Protein AF-A0A7S1UZV2-F1 (afdb_monomer_lite)

Structure (mmCIF, N/CA/C/O backbone):
data_AF-A0A7S1UZV2-F1
#
_entry.id   AF-A0A7S1UZV2-F1
#
loop_
_atom_site.group_PDB
_atom_site.id
_atom_site.type_symbol
_atom_site.label_atom_id
_atom_site.label_alt_id
_atom_site.label_comp_id
_atom_site.label_asym_id
_atom_site.label_entity_id
_atom_site.label_seq_id
_atom_site.pdbx_PDB_ins_code
_atom_site.Cartn_x
_atom_site.Cartn_y
_atom_site.Cartn_z
_atom_site.occupancy
_atom_site.B_iso_or_equiv
_atom_site.auth_seq_id
_atom_site.auth_comp_id
_atom_site.auth_asym_id
_atom_site.auth_atom_id
_atom_site.pdbx_PDB_model_num
ATOM 1 N N . LEU A 1 1 ? 59.631 -36.732 29.843 1.00 39.84 1 LEU A N 1
ATOM 2 C CA . LEU A 1 1 ? 58.963 -36.982 28.546 1.00 39.84 1 LEU A CA 1
ATOM 3 C C . LEU A 1 1 ? 57.476 -36.866 28.830 1.00 39.84 1 LEU A C 1
ATOM 5 O O . LEU A 1 1 ? 56.967 -37.713 29.535 1.00 39.84 1 LEU A O 1
ATOM 9 N N . GLY A 1 2 ? 56.747 -35.808 28.531 1.00 38.31 2 GLY A N 1
ATOM 10 C CA . GLY A 1 2 ? 56.793 -34.858 27.430 1.00 38.31 2 GLY A CA 1
ATOM 11 C C . GLY A 1 2 ? 55.317 -34.511 27.190 1.00 38.31 2 GLY A C 1
ATOM 12 O O . GLY A 1 2 ? 54.471 -35.393 27.276 1.00 38.31 2 GLY A O 1
ATOM 13 N N . LEU A 1 3 ? 55.032 -33.225 27.029 1.00 35.22 3 LEU A N 1
ATOM 14 C CA . LEU A 1 3 ? 53.719 -32.591 26.936 1.00 35.22 3 LEU A CA 1
ATOM 15 C C . LEU A 1 3 ? 52.670 -33.362 26.116 1.00 35.22 3 LEU A C 1
ATOM 17 O O . LEU A 1 3 ? 52.996 -33.857 25.047 1.00 35.22 3 LEU A O 1
ATOM 21 N N . LEU A 1 4 ? 51.398 -33.279 26.522 1.00 37.38 4 LEU A N 1
ATOM 22 C CA . LEU A 1 4 ? 50.349 -32.708 25.664 1.00 37.38 4 LEU A CA 1
ATOM 23 C C . LEU A 1 4 ? 49.107 -32.371 26.507 1.00 37.38 4 LEU A C 1
ATOM 25 O O . LEU A 1 4 ? 48.354 -33.242 26.935 1.00 37.38 4 LEU A O 1
ATOM 29 N N . GLN A 1 5 ? 48.916 -31.075 26.756 1.00 36.81 5 GLN A N 1
ATOM 30 C CA . GLN A 1 5 ? 47.605 -30.531 27.080 1.00 36.81 5 GLN A CA 1
ATOM 31 C C . GLN A 1 5 ? 46.750 -30.567 25.812 1.00 36.81 5 GLN A C 1
ATOM 33 O O . GLN A 1 5 ? 47.174 -30.048 24.781 1.00 36.81 5 GLN A O 1
ATOM 38 N N . LEU A 1 6 ? 45.532 -31.098 25.902 1.00 37.25 6 LEU A N 1
ATOM 39 C CA . LEU A 1 6 ? 44.456 -30.676 25.016 1.00 37.25 6 LEU A CA 1
ATOM 40 C C . LEU A 1 6 ? 43.207 -30.428 25.857 1.00 37.25 6 LEU A C 1
ATOM 42 O O . LEU A 1 6 ? 42.623 -31.320 26.467 1.00 37.25 6 LEU A O 1
ATOM 46 N N . THR A 1 7 ? 42.881 -29.151 25.940 1.00 39.03 7 THR A N 1
ATOM 47 C CA . THR A 1 7 ? 41.778 -28.539 26.661 1.00 39.03 7 THR A CA 1
ATOM 48 C C . THR A 1 7 ? 40.451 -28.858 25.968 1.00 39.03 7 THR A C 1
ATOM 50 O O . THR A 1 7 ? 40.101 -28.256 24.957 1.00 39.03 7 THR A O 1
ATOM 53 N N . ALA A 1 8 ? 39.664 -29.780 26.526 1.00 37.06 8 ALA A N 1
ATOM 54 C CA . ALA A 1 8 ? 38.260 -29.939 26.148 1.00 37.06 8 ALA A CA 1
ATOM 55 C C . ALA A 1 8 ? 37.391 -28.992 26.996 1.00 37.06 8 ALA A C 1
ATOM 57 O O . ALA A 1 8 ? 37.001 -29.281 28.124 1.00 37.06 8 ALA A O 1
ATOM 58 N N . ARG A 1 9 ? 37.188 -27.809 26.417 1.00 34.47 9 ARG A N 1
ATOM 59 C CA . ARG A 1 9 ? 36.201 -26.756 26.688 1.00 34.47 9 ARG A CA 1
ATOM 60 C C . ARG A 1 9 ? 34.943 -27.218 27.457 1.00 34.47 9 ARG A C 1
ATOM 62 O O . ARG A 1 9 ? 34.122 -27.956 26.923 1.00 34.47 9 ARG A O 1
ATOM 69 N N . GLN A 1 10 ? 34.770 -26.705 28.678 1.00 36.59 10 GLN A N 1
ATOM 70 C CA . GLN A 1 10 ? 33.443 -26.490 29.272 1.00 36.59 10 GLN A CA 1
ATOM 71 C C . GLN A 1 10 ? 32.822 -25.201 28.706 1.00 36.59 10 GLN A C 1
ATOM 73 O O . GLN A 1 10 ? 33.542 -24.344 28.187 1.00 36.59 10 GLN A O 1
ATOM 78 N N . SER A 1 11 ? 31.506 -25.074 28.907 1.00 34.53 11 SER A N 1
ATOM 79 C CA . SER A 1 11 ? 30.653 -23.900 28.645 1.00 34.53 11 SER A CA 1
ATOM 80 C C . SER A 1 11 ? 30.162 -23.823 27.186 1.00 34.53 11 SER A C 1
ATOM 82 O O . SER A 1 11 ? 30.955 -23.850 26.253 1.00 34.53 11 SER A O 1
ATOM 84 N N . SER A 1 12 ? 28.868 -23.755 26.877 1.00 33.22 12 SER A N 1
ATOM 85 C CA . SER A 1 12 ? 27.755 -23.219 27.655 1.00 33.22 12 SER A CA 1
ATOM 86 C C . SER A 1 12 ? 26.432 -23.840 27.219 1.00 33.22 12 SER A C 1
ATOM 88 O O . SER A 1 12 ? 26.198 -24.090 26.040 1.00 33.22 12 SER A O 1
ATOM 90 N N . SER A 1 13 ? 25.549 -23.998 28.201 1.00 43.06 13 SER A N 1
ATOM 91 C CA . SER A 1 13 ? 24.110 -23.884 28.003 1.00 43.06 13 SER A CA 1
ATOM 92 C C . SER A 1 13 ? 23.797 -22.601 27.228 1.00 43.06 13 SER A C 1
ATOM 94 O O . SER A 1 13 ? 24.120 -21.511 27.695 1.00 43.06 13 SER A O 1
ATOM 96 N N . THR A 1 14 ? 23.151 -22.742 26.078 1.00 31.89 14 THR A N 1
ATOM 97 C CA . THR A 1 14 ? 22.233 -21.739 25.537 1.00 31.89 14 THR A CA 1
ATOM 98 C C . THR A 1 14 ? 21.107 -22.496 24.865 1.00 31.89 14 THR A C 1
ATOM 100 O O . THR A 1 14 ? 21.174 -22.863 23.695 1.00 31.89 14 THR A O 1
ATOM 103 N N . ALA A 1 15 ? 20.063 -22.743 25.649 1.00 45.22 15 ALA A N 1
ATOM 104 C CA . ALA A 1 15 ? 18.726 -22.745 25.101 1.00 45.22 15 ALA A CA 1
ATOM 105 C C . ALA A 1 15 ? 18.509 -21.389 24.413 1.00 45.22 15 ALA A C 1
ATOM 107 O O . ALA A 1 15 ? 18.585 -20.350 25.063 1.00 45.22 15 ALA A O 1
ATOM 108 N N . THR A 1 16 ? 18.235 -21.398 23.116 1.00 36.56 16 THR A N 1
ATOM 109 C CA . THR A 1 16 ? 17.535 -20.297 22.452 1.00 36.56 16 THR A CA 1
ATOM 110 C C . THR A 1 16 ? 16.196 -20.837 21.982 1.00 36.56 16 THR A C 1
ATOM 112 O O . THR A 1 16 ? 15.972 -21.098 20.806 1.00 36.56 16 THR A O 1
ATOM 115 N N . ALA A 1 17 ? 15.314 -21.060 22.953 1.00 45.62 17 ALA A N 1
ATOM 116 C CA . ALA A 1 17 ? 13.905 -20.783 22.744 1.00 45.62 17 ALA A CA 1
ATOM 117 C C . ALA A 1 17 ? 13.719 -19.271 22.925 1.00 45.62 17 ALA A C 1
ATOM 119 O O . ALA A 1 17 ? 14.294 -18.721 23.864 1.00 45.62 17 ALA A O 1
ATOM 120 N N . THR A 1 18 ? 12.958 -18.648 22.020 1.00 34.22 18 THR A N 1
ATOM 121 C CA . THR A 1 18 ? 12.130 -17.418 22.124 1.00 34.22 18 THR A CA 1
ATOM 122 C C . THR A 1 18 ? 12.086 -16.831 20.703 1.00 34.22 18 THR A C 1
ATOM 124 O O . THR A 1 18 ? 13.046 -16.208 20.278 1.00 34.22 18 THR A O 1
ATOM 127 N N . SER A 1 19 ? 11.150 -17.207 19.822 1.00 47.44 19 SER A N 1
ATOM 128 C CA . SER A 1 19 ? 9.729 -16.819 19.828 1.00 47.44 19 SER A CA 1
ATOM 129 C C . SER A 1 19 ? 9.533 -15.316 20.023 1.00 47.44 19 SER A C 1
ATOM 131 O O . SER A 1 19 ? 9.162 -14.872 21.106 1.00 47.44 19 SER A O 1
ATOM 133 N N . SER A 1 20 ? 9.677 -14.556 18.948 1.00 38.16 20 SER A N 1
ATOM 134 C CA . SER A 1 20 ? 8.815 -13.403 18.712 1.00 38.16 20 SER A CA 1
ATOM 135 C C . SER A 1 20 ? 7.858 -13.799 17.596 1.00 38.16 20 SER A C 1
ATOM 137 O O . SER A 1 20 ? 8.124 -13.568 16.422 1.00 38.16 20 SER A O 1
ATOM 139 N N . SER A 1 21 ? 6.748 -14.447 17.959 1.00 47.81 21 SER A N 1
ATOM 140 C CA . SER A 1 21 ? 5.538 -14.379 17.141 1.00 47.81 21 SER A CA 1
ATOM 141 C C . SER A 1 21 ? 5.092 -12.918 17.166 1.00 47.81 21 SER A C 1
ATOM 143 O O . SER A 1 21 ? 4.243 -12.536 17.968 1.00 47.81 21 SER A O 1
ATOM 145 N N . GLU A 1 22 ? 5.760 -12.067 16.390 1.00 58.38 22 GLU A N 1
ATOM 146 C CA . GLU A 1 22 ? 5.264 -10.732 16.103 1.00 58.38 22 GLU A CA 1
ATOM 147 C C . GLU A 1 22 ? 3.908 -10.932 15.440 1.00 58.38 22 GLU A C 1
ATOM 149 O O . GLU A 1 22 ? 3.793 -11.564 14.390 1.00 58.38 22 GLU A O 1
ATOM 154 N N . THR A 1 23 ? 2.853 -10.499 16.123 1.00 78.00 23 THR A N 1
ATOM 155 C CA . THR A 1 23 ? 1.503 -10.559 15.578 1.00 78.00 23 THR A CA 1
ATOM 156 C C . THR A 1 23 ? 1.468 -9.644 14.360 1.00 78.00 23 THR A C 1
ATOM 158 O O . THR A 1 23 ? 1.370 -8.426 14.504 1.00 78.00 23 THR A O 1
ATOM 161 N N . ILE A 1 24 ? 1.581 -10.227 13.166 1.00 86.81 24 ILE A N 1
ATOM 162 C CA . ILE A 1 24 ? 1.459 -9.502 11.902 1.00 86.81 24 ILE A CA 1
ATOM 163 C C . ILE A 1 24 ? 0.068 -8.863 11.875 1.00 86.81 24 ILE A C 1
ATOM 165 O O . ILE A 1 24 ? -0.950 -9.544 12.032 1.00 86.81 24 ILE A O 1
ATOM 169 N N . ILE A 1 25 ? 0.020 -7.539 11.722 1.00 93.12 25 ILE A N 1
ATOM 170 C CA . ILE A 1 25 ? -1.240 -6.798 11.654 1.00 93.12 25 ILE A CA 1
ATOM 171 C C . ILE A 1 25 ? -1.910 -7.117 10.323 1.00 93.12 25 ILE A C 1
ATOM 173 O O . ILE A 1 25 ? -1.370 -6.823 9.263 1.00 93.12 25 ILE A O 1
ATOM 177 N N . ASP A 1 26 ? -3.119 -7.667 10.357 1.00 96.00 26 ASP A N 1
ATOM 178 C CA . ASP A 1 26 ? -3.869 -7.930 9.135 1.00 96.00 26 ASP A CA 1
ATOM 179 C C . ASP A 1 26 ? -4.483 -6.639 8.562 1.00 96.00 26 ASP A C 1
ATOM 181 O O . ASP A 1 26 ? -5.554 -6.177 8.972 1.00 96.00 26 ASP A O 1
ATOM 185 N N . HIS A 1 27 ? -3.795 -6.051 7.583 1.00 96.94 27 HIS A N 1
ATOM 186 C CA . HIS A 1 27 ? -4.263 -4.875 6.854 1.00 96.94 27 HIS A CA 1
ATOM 187 C C . HIS A 1 27 ? -5.560 -5.104 6.063 1.00 96.94 27 HIS A C 1
ATOM 189 O O . HIS A 1 27 ? -6.357 -4.170 5.957 1.00 96.94 27 HIS A O 1
ATOM 195 N N . PHE A 1 28 ? -5.829 -6.325 5.583 1.00 96.44 28 PHE A N 1
ATOM 196 C CA . PHE A 1 28 ? -7.092 -6.650 4.912 1.00 96.44 28 PHE A CA 1
ATOM 197 C C . PHE A 1 28 ? -8.253 -6.572 5.905 1.00 96.44 28 PHE A C 1
ATOM 199 O O . PHE A 1 28 ? -9.225 -5.851 5.674 1.00 96.44 28 PHE A O 1
ATOM 206 N N . ALA A 1 29 ? -8.102 -7.193 7.079 1.00 95.75 29 ALA A N 1
ATOM 207 C CA . ALA A 1 29 ? -9.091 -7.100 8.154 1.00 95.75 29 ALA A CA 1
ATOM 208 C C . ALA A 1 29 ? -9.252 -5.670 8.698 1.00 95.75 29 ALA A C 1
ATOM 210 O O . ALA A 1 29 ? -10.363 -5.264 9.034 1.00 95.75 29 ALA A O 1
ATOM 211 N N . THR A 1 30 ? -8.167 -4.887 8.747 1.00 95.19 30 THR A N 1
ATOM 212 C CA . THR A 1 30 ? -8.200 -3.481 9.194 1.00 95.19 30 THR A CA 1
ATOM 213 C C . THR A 1 30 ? -9.123 -2.628 8.318 1.00 95.19 30 THR A C 1
ATOM 215 O O . THR A 1 30 ? -9.859 -1.781 8.827 1.00 95.19 30 THR A O 1
ATOM 218 N N . LEU A 1 31 ? -9.108 -2.855 7.001 1.00 94.81 31 LEU A N 1
ATOM 219 C CA . LEU A 1 31 ? -9.972 -2.151 6.051 1.00 94.81 31 LEU A CA 1
ATOM 220 C C . LEU A 1 31 ? -11.315 -2.852 5.812 1.00 94.81 31 LEU A C 1
ATOM 222 O O . LEU A 1 31 ? -12.257 -2.195 5.379 1.00 94.81 31 LEU A O 1
ATOM 226 N N . GLY A 1 32 ? -11.436 -4.129 6.179 1.00 93.31 32 GLY A N 1
ATOM 227 C CA . GLY A 1 32 ? -12.640 -4.933 5.974 1.00 93.31 32 GLY A CA 1
ATOM 228 C C . GLY A 1 32 ? -12.779 -5.460 4.547 1.00 93.31 32 GLY A C 1
ATOM 229 O O . GLY A 1 32 ? -13.900 -5.594 4.074 1.00 93.31 32 GLY A O 1
ATOM 230 N N . VAL A 1 33 ? -11.656 -5.725 3.877 1.00 94.50 33 VAL A N 1
ATOM 231 C CA . VAL A 1 33 ? -11.594 -6.278 2.516 1.00 94.50 33 VAL A CA 1
ATOM 232 C C . VAL A 1 33 ? -11.101 -7.727 2.543 1.00 94.50 33 VAL A C 1
ATOM 234 O O . VAL A 1 33 ? -10.443 -8.148 3.498 1.00 94.50 33 VAL A O 1
ATOM 237 N N . ASP A 1 34 ? -11.404 -8.492 1.496 1.00 94.00 34 ASP A N 1
ATOM 238 C CA . ASP A 1 34 ? -10.980 -9.889 1.384 1.00 94.00 34 ASP A CA 1
ATOM 239 C C . ASP A 1 34 ? -9.462 -10.023 1.198 1.00 94.00 34 ASP A C 1
ATOM 241 O O . ASP A 1 34 ? -8.814 -9.201 0.551 1.00 94.00 34 ASP A O 1
ATOM 245 N N . ARG A 1 35 ? -8.886 -11.108 1.734 1.00 94.44 35 ARG A N 1
ATOM 246 C CA . ARG A 1 35 ? -7.453 -11.441 1.615 1.00 94.44 35 ARG A CA 1
ATOM 247 C C . ARG A 1 35 ? -7.116 -12.003 0.233 1.00 94.44 35 ARG A C 1
ATOM 249 O O . ARG A 1 35 ? -6.783 -13.179 0.090 1.00 94.44 35 ARG A O 1
ATOM 256 N N . VAL A 1 36 ? -7.222 -11.164 -0.786 1.00 93.31 36 VAL A N 1
ATOM 257 C CA . VAL A 1 36 ? -6.926 -11.505 -2.180 1.00 93.31 36 VAL A CA 1
ATOM 258 C C . VAL A 1 36 ? -5.838 -10.592 -2.737 1.00 93.31 36 VAL A C 1
ATOM 260 O O . VAL A 1 36 ? -5.698 -9.442 -2.327 1.00 93.31 36 VAL A O 1
ATOM 263 N N . PHE A 1 37 ? -5.037 -11.106 -3.672 1.00 91.50 37 PHE A N 1
ATOM 264 C CA . PHE A 1 37 ? -4.066 -10.282 -4.393 1.00 91.50 37 PHE A CA 1
ATOM 265 C C . PHE A 1 37 ? -4.725 -9.287 -5.368 1.00 91.50 37 PHE A C 1
ATOM 267 O O . PHE A 1 37 ? -4.342 -8.114 -5.327 1.00 91.50 37 PHE A O 1
ATOM 274 N N . PRO A 1 38 ? -5.700 -9.684 -6.216 1.00 91.31 38 PRO A N 1
ATOM 275 C CA . PRO A 1 38 ? -6.449 -8.729 -7.027 1.00 91.31 38 PRO A CA 1
ATOM 276 C C . PRO A 1 38 ? -7.441 -7.976 -6.137 1.00 91.31 38 PRO A C 1
ATOM 278 O O . PRO A 1 38 ? -8.504 -8.488 -5.797 1.00 91.31 38 PRO A O 1
ATOM 281 N N . VAL A 1 39 ? -7.067 -6.764 -5.731 1.00 90.25 39 VAL A N 1
ATOM 282 C CA . VAL A 1 39 ? -7.920 -5.863 -4.948 1.00 90.25 39 VAL A CA 1
ATOM 283 C C . VAL A 1 39 ? -8.479 -4.791 -5.870 1.00 90.25 39 VAL A C 1
ATOM 285 O O . VAL A 1 39 ? -7.714 -4.119 -6.565 1.00 90.25 39 VAL A O 1
ATOM 288 N N . ASP A 1 40 ? -9.795 -4.598 -5.832 1.00 92.75 40 ASP A N 1
ATOM 289 C CA . ASP A 1 40 ? -10.447 -3.459 -6.472 1.00 92.75 40 ASP A CA 1
ATOM 290 C C . ASP A 1 40 ? -10.033 -2.166 -5.745 1.00 92.75 40 ASP A C 1
ATOM 292 O O . ASP A 1 40 ? -10.326 -1.958 -4.564 1.00 92.75 40 ASP A O 1
ATOM 296 N N . LEU A 1 41 ? -9.303 -1.295 -6.447 1.00 93.44 41 LEU A N 1
ATOM 297 C CA . LEU A 1 41 ? -8.796 -0.047 -5.879 1.00 93.44 41 LEU A CA 1
ATOM 298 C C . LEU A 1 41 ? -9.915 0.958 -5.567 1.00 93.44 41 LEU A C 1
ATOM 300 O O . LEU A 1 41 ? -9.747 1.767 -4.648 1.00 93.44 41 LEU A O 1
ATOM 304 N N . ASP A 1 42 ? -11.042 0.902 -6.277 1.00 95.19 42 ASP A N 1
ATOM 305 C CA . ASP A 1 42 ? -12.195 1.768 -6.030 1.00 95.19 42 ASP A CA 1
ATOM 306 C C . ASP A 1 42 ? -12.948 1.315 -4.774 1.00 95.19 42 ASP A C 1
ATOM 308 O O . ASP A 1 42 ? -13.320 2.144 -3.929 1.00 95.19 42 ASP A O 1
ATOM 312 N N . GLU A 1 43 ? -13.104 0.001 -4.589 1.00 94.31 43 GLU A N 1
ATOM 313 C CA . GLU A 1 43 ? -13.631 -0.577 -3.349 1.00 94.31 43 GLU A CA 1
ATOM 314 C C . GLU A 1 43 ? -12.711 -0.253 -2.165 1.00 94.31 43 GLU A C 1
ATOM 316 O O . GLU A 1 43 ? -13.164 0.277 -1.145 1.00 94.31 43 GLU A O 1
ATOM 321 N N . LEU A 1 44 ? -11.403 -0.476 -2.323 1.00 95.94 44 LEU A N 1
ATOM 322 C CA . LEU A 1 44 ? -10.396 -0.191 -1.302 1.00 95.94 44 LEU A CA 1
ATOM 323 C C . LEU A 1 44 ? -10.427 1.284 -0.877 1.00 95.94 44 LEU A C 1
ATOM 325 O O . LEU A 1 44 ? -10.407 1.602 0.317 1.00 95.94 44 LEU A O 1
ATOM 329 N N . GLN A 1 45 ? -10.507 2.202 -1.844 1.00 96.88 45 GLN A N 1
ATOM 330 C CA . GLN A 1 45 ? -10.605 3.632 -1.569 1.00 96.88 45 GLN A CA 1
ATOM 331 C C . GLN A 1 45 ? -11.921 3.984 -0.860 1.00 96.88 45 GLN A C 1
ATOM 333 O O . GLN A 1 45 ? -11.933 4.837 0.036 1.00 96.88 45 GLN A O 1
ATOM 338 N N . SER A 1 46 ? -13.026 3.347 -1.246 1.00 96.56 46 SER A N 1
ATOM 339 C CA . SER A 1 46 ? -14.337 3.549 -0.624 1.00 96.56 46 SER A CA 1
ATOM 340 C C . SER A 1 46 ? -14.339 3.088 0.836 1.00 96.56 46 SER A C 1
ATOM 342 O O . SER A 1 46 ? -14.780 3.835 1.715 1.00 96.56 46 SER A O 1
ATOM 344 N N . MET A 1 47 ? -13.754 1.922 1.120 1.00 95.94 47 MET A N 1
ATOM 345 C CA . MET A 1 47 ? -13.573 1.401 2.478 1.00 95.94 47 MET A CA 1
ATOM 346 C C . MET A 1 47 ? -12.694 2.310 3.332 1.00 95.94 47 MET A C 1
ATOM 348 O O . MET A 1 47 ? -13.089 2.688 4.438 1.00 95.94 47 MET A O 1
ATOM 352 N N . TYR A 1 48 ? -11.560 2.763 2.795 1.00 97.31 48 TYR A N 1
ATOM 353 C CA . TYR A 1 48 ? -10.694 3.727 3.472 1.00 97.31 48 TYR A CA 1
ATOM 354 C C . TYR A 1 48 ? -11.447 5.012 3.862 1.00 97.31 48 TYR A C 1
ATOM 356 O O . TYR A 1 48 ? -11.395 5.442 5.018 1.00 97.31 48 TYR A O 1
ATOM 364 N N . LYS A 1 49 ? -12.202 5.608 2.928 1.00 96.38 49 LYS A N 1
ATOM 365 C CA . LYS A 1 49 ? -12.995 6.823 3.188 1.00 96.38 49 LYS A CA 1
ATOM 366 C C . LYS A 1 49 ? -14.068 6.593 4.253 1.00 96.38 49 LYS A C 1
ATOM 368 O O . LYS A 1 49 ? -14.238 7.449 5.124 1.00 96.38 49 LYS A O 1
ATOM 373 N N . SER A 1 50 ? -14.766 5.456 4.210 1.00 95.75 50 SER A N 1
ATOM 374 C CA . SER A 1 50 ? -15.774 5.100 5.217 1.00 95.75 50 SER A CA 1
ATOM 375 C C . SER A 1 50 ? -15.153 5.026 6.612 1.00 95.75 50 SER A C 1
ATOM 377 O O . SER A 1 50 ? -15.609 5.704 7.533 1.00 95.75 50 SER A O 1
ATOM 379 N N . ARG A 1 51 ? -14.036 4.300 6.751 1.00 94.69 51 ARG A N 1
ATOM 380 C CA . ARG A 1 51 ? -13.314 4.155 8.022 1.00 94.69 51 ARG A CA 1
ATOM 381 C C . ARG A 1 51 ? -12.793 5.485 8.556 1.00 94.69 51 ARG A C 1
ATOM 383 O O . ARG A 1 51 ? -13.043 5.821 9.709 1.00 94.69 51 ARG A O 1
ATOM 390 N N . MET A 1 52 ? -12.139 6.293 7.725 1.00 94.88 52 MET A N 1
ATOM 391 C CA . MET A 1 52 ? -11.651 7.610 8.155 1.00 94.88 52 MET A CA 1
ATOM 392 C C . MET A 1 52 ? -12.792 8.556 8.553 1.00 94.88 52 MET A C 1
ATOM 394 O O . MET A 1 52 ? -12.632 9.376 9.454 1.00 94.88 52 MET A O 1
ATOM 398 N N . THR A 1 53 ? -13.971 8.409 7.945 1.00 94.25 53 THR A N 1
ATOM 399 C CA . THR A 1 53 ? -15.171 9.165 8.328 1.00 94.25 53 THR A CA 1
ATOM 400 C C . THR A 1 53 ? -15.714 8.735 9.695 1.00 94.25 53 THR A C 1
ATOM 402 O O . THR A 1 53 ? -16.253 9.569 10.425 1.00 94.25 53 THR A O 1
ATOM 405 N N . GLU A 1 54 ? -15.603 7.458 10.067 1.00 91.44 54 GLU A N 1
ATOM 406 C CA . GLU A 1 54 ? -15.964 6.942 11.399 1.00 91.44 54 GLU A CA 1
ATOM 407 C C . GLU A 1 54 ? -14.983 7.414 12.482 1.00 91.44 54 GLU A C 1
ATOM 409 O O . GLU A 1 54 ? -15.394 7.726 13.603 1.00 91.44 54 GLU A O 1
ATOM 414 N N . LEU A 1 55 ? -13.699 7.503 12.129 1.00 92.25 55 LEU A N 1
ATOM 415 C CA . LEU A 1 55 ? -12.590 7.799 13.042 1.00 92.25 55 LEU A CA 1
ATOM 416 C C . LEU A 1 55 ? -12.228 9.287 13.128 1.00 92.25 55 LEU A C 1
ATOM 418 O O . LEU A 1 55 ? -11.322 9.650 13.873 1.00 92.25 55 LEU A O 1
ATOM 422 N N . HIS A 1 56 ? -12.919 10.154 12.384 1.00 87.19 56 HIS A N 1
ATOM 423 C CA . HIS A 1 56 ? -12.586 11.575 12.311 1.00 87.19 56 HIS A CA 1
ATOM 424 C C . HIS A 1 56 ? -12.596 12.241 13.702 1.00 87.19 56 HIS A C 1
ATOM 426 O O . HIS A 1 56 ? -13.599 12.115 14.417 1.00 87.19 56 HIS A O 1
ATOM 432 N N . PRO A 1 57 ? -11.546 13.001 14.078 1.00 82.44 57 PRO A N 1
ATOM 433 C CA . PRO A 1 57 ? -11.407 13.573 15.419 1.00 82.44 57 PRO A CA 1
ATOM 434 C C . PRO A 1 57 ? -12.589 14.467 15.806 1.00 82.44 57 PRO A C 1
ATOM 436 O O . PRO A 1 57 ? -13.071 14.380 16.933 1.00 82.44 57 PRO A O 1
ATOM 439 N N . ASP A 1 58 ? -13.142 15.237 14.861 1.00 88.19 58 ASP A N 1
ATOM 440 C CA . ASP A 1 58 ? -14.297 16.117 15.108 1.00 88.19 58 ASP A CA 1
ATOM 441 C C . ASP A 1 58 ? -15.518 15.386 15.687 1.00 88.19 58 ASP A C 1
ATOM 443 O O . ASP A 1 58 ? -16.246 15.957 16.499 1.00 88.19 58 ASP A O 1
ATOM 447 N N . LYS A 1 59 ? -15.730 14.112 15.327 1.00 87.88 59 LYS A N 1
ATOM 448 C CA . LYS A 1 59 ? -16.852 13.306 15.842 1.00 87.88 59 LYS A CA 1
ATOM 449 C C . LYS A 1 59 ? -16.649 12.836 17.282 1.00 87.88 59 LYS A C 1
ATOM 451 O O . LYS A 1 59 ? -17.603 12.394 17.918 1.00 87.88 59 LYS A O 1
ATOM 456 N N . HIS A 1 60 ? -15.423 12.927 17.788 1.00 87.44 60 HIS A N 1
ATOM 457 C CA . HIS A 1 60 ? -14.991 12.332 19.051 1.00 87.44 60 HIS A CA 1
ATOM 458 C C . HIS A 1 60 ? -14.353 13.352 20.004 1.00 87.44 60 HIS A C 1
ATOM 460 O O . HIS A 1 60 ? -13.824 12.973 21.042 1.00 87.44 60 HIS A O 1
ATOM 4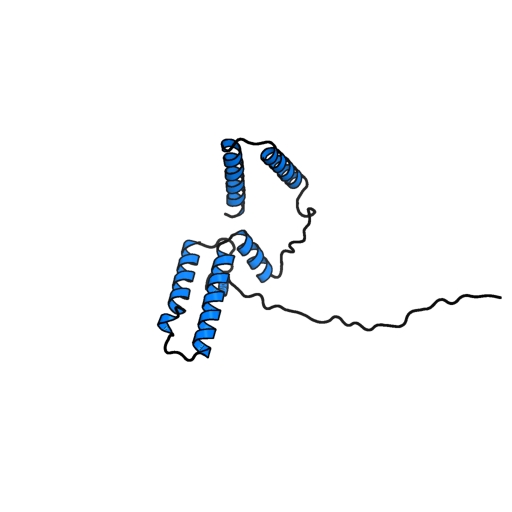66 N N . THR A 1 61 ? -14.468 14.649 19.709 1.00 86.38 61 THR A N 1
ATOM 467 C CA . THR A 1 61 ? -13.940 15.758 20.533 1.00 86.38 61 THR A CA 1
ATOM 468 C C . THR A 1 61 ? -14.453 15.769 21.975 1.00 86.38 61 THR A C 1
ATOM 470 O O . THR A 1 61 ? -13.758 16.234 22.874 1.00 86.38 61 THR A O 1
ATOM 473 N N . LEU A 1 62 ? -15.661 15.247 22.209 1.00 89.75 62 LEU A N 1
ATOM 474 C CA . LEU A 1 62 ? -16.290 15.165 23.533 1.00 89.75 62 LEU A CA 1
ATOM 475 C C . LEU A 1 62 ? -15.907 13.900 24.319 1.00 89.75 62 LEU A C 1
ATOM 477 O O . LEU A 1 62 ? -16.362 13.725 25.450 1.00 89.75 62 LEU A O 1
ATOM 481 N N . LYS A 1 63 ? -15.117 12.995 23.731 1.00 89.38 63 LYS A N 1
ATOM 482 C CA . LYS A 1 63 ? -14.704 11.751 24.386 1.00 89.38 63 LYS A CA 1
ATOM 483 C C . LYS A 1 63 ? -13.542 11.969 25.357 1.00 89.38 63 LYS A C 1
ATOM 485 O O . LYS A 1 63 ? -12.811 12.950 25.213 1.00 89.38 63 LYS A O 1
ATOM 490 N N . PRO A 1 64 ? -13.327 11.057 26.323 1.00 93.56 64 PRO A N 1
ATOM 491 C CA . PRO A 1 64 ? -12.149 11.091 27.184 1.00 93.56 64 PRO A CA 1
ATOM 492 C C . PRO A 1 64 ? -10.842 11.089 26.370 1.00 93.56 64 PRO A C 1
ATOM 494 O O . PRO A 1 64 ? -10.805 10.447 25.318 1.00 93.56 64 PRO A O 1
ATOM 497 N N . PRO A 1 65 ? -9.758 11.723 26.860 1.00 90.81 65 PRO A N 1
ATOM 498 C CA . PRO A 1 65 ? -8.471 11.763 26.159 1.00 90.81 65 PRO A CA 1
ATOM 499 C C . PRO A 1 65 ? -7.961 10.379 25.736 1.00 90.81 65 PRO A C 1
ATOM 501 O O . PRO A 1 65 ? -7.596 10.189 24.583 1.00 90.81 65 PRO A O 1
ATOM 504 N N . GLU A 1 66 ? -8.067 9.378 26.617 1.00 92.56 66 GLU A N 1
ATOM 505 C CA . GLU A 1 66 ? -7.664 7.999 26.304 1.00 92.56 66 GLU A CA 1
ATOM 506 C C . GLU A 1 66 ? -8.426 7.396 25.113 1.00 92.56 66 GLU A C 1
ATOM 508 O O . GLU A 1 66 ? -7.883 6.587 24.364 1.00 92.56 66 GLU A O 1
ATOM 513 N N . GLU A 1 67 ? -9.701 7.753 24.930 1.00 90.25 67 GLU A N 1
ATOM 514 C CA . GLU A 1 67 ? -10.473 7.290 23.776 1.00 90.25 67 GLU A CA 1
ATOM 515 C C . GLU A 1 67 ? -10.090 8.037 22.498 1.00 90.25 67 GLU A C 1
ATOM 517 O O . GLU A 1 67 ? -10.077 7.429 21.430 1.00 90.25 67 GLU A O 1
ATOM 522 N N . GLN A 1 68 ? -9.764 9.328 22.594 1.00 91.06 68 GLN A N 1
ATOM 523 C CA . GLN A 1 68 ? -9.286 10.110 21.452 1.00 91.06 68 GLN A CA 1
ATOM 524 C C . GLN A 1 68 ? -7.945 9.569 20.939 1.00 91.06 68 GLN A C 1
ATOM 526 O O . GLN A 1 68 ? -7.791 9.374 19.733 1.00 91.06 68 GLN A O 1
ATOM 531 N N . ASP A 1 69 ? -7.028 9.233 21.849 1.00 92.62 69 ASP A N 1
ATOM 532 C CA . ASP A 1 69 ? -5.736 8.630 21.512 1.00 92.62 69 ASP A CA 1
ATOM 533 C C . ASP A 1 69 ? -5.923 7.279 20.804 1.00 92.62 69 ASP A C 1
ATOM 535 O O . ASP A 1 69 ? -5.394 7.065 19.713 1.00 92.62 69 ASP A O 1
ATOM 539 N N . ARG A 1 70 ? -6.782 6.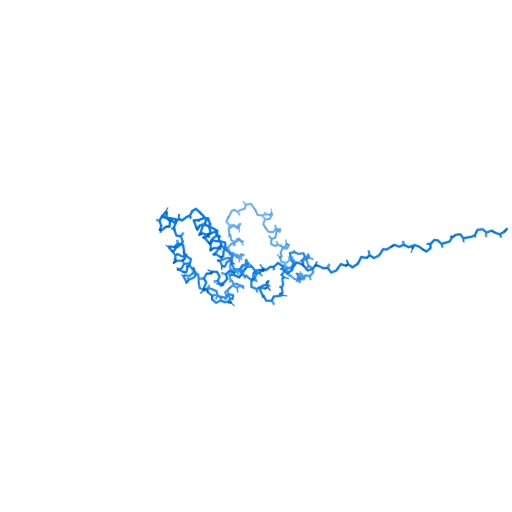400 21.343 1.00 92.75 70 ARG A N 1
ATOM 540 C CA . ARG A 1 70 ? -7.099 5.104 20.708 1.00 92.75 70 ARG A CA 1
ATOM 541 C C . ARG A 1 70 ? -7.687 5.255 19.303 1.00 92.75 70 ARG A C 1
ATOM 543 O O . ARG A 1 70 ? -7.395 4.449 18.421 1.00 92.75 70 ARG A O 1
ATOM 550 N N . LEU A 1 71 ? -8.538 6.258 19.083 1.00 92.69 71 LEU A N 1
ATOM 551 C CA . LEU A 1 71 ? -9.119 6.533 17.766 1.00 92.69 71 LEU A CA 1
ATOM 552 C C . LEU A 1 71 ? -8.071 7.056 16.779 1.00 92.69 71 LEU A C 1
ATOM 554 O O . LEU A 1 71 ? -8.090 6.666 15.611 1.00 92.69 71 LEU A O 1
ATOM 558 N N . SER A 1 72 ? -7.139 7.885 17.252 1.00 92.06 72 SER A N 1
ATOM 559 C CA . SER A 1 72 ? -5.996 8.362 16.469 1.00 92.06 72 SER A CA 1
ATOM 560 C C . SER A 1 72 ? -5.077 7.209 16.042 1.00 92.06 72 SER A C 1
ATOM 562 O O . SER A 1 72 ? -4.693 7.105 14.870 1.00 92.06 72 SER A O 1
ATOM 564 N N . ASP A 1 73 ? -4.796 6.277 16.956 1.00 93.50 73 ASP A N 1
ATOM 565 C CA . ASP A 1 73 ? -4.016 5.073 16.661 1.00 93.50 73 ASP A CA 1
ATOM 566 C C . ASP A 1 73 ? -4.702 4.202 15.604 1.00 93.50 73 ASP A C 1
ATOM 568 O O . ASP A 1 73 ? -4.051 3.704 14.679 1.00 93.50 73 ASP A O 1
ATOM 572 N N . LEU A 1 74 ? -6.024 4.045 15.702 1.00 93.94 74 LEU A N 1
ATOM 573 C CA . LEU A 1 74 ? -6.809 3.282 14.736 1.00 93.94 74 LEU A CA 1
ATOM 574 C C . LEU A 1 74 ? -6.839 3.964 13.359 1.00 93.94 74 LEU A C 1
ATOM 576 O O . LEU A 1 74 ? -6.647 3.296 12.345 1.00 93.94 74 LEU A O 1
ATOM 580 N N . ALA A 1 75 ? -6.990 5.289 13.300 1.00 94.75 75 ALA A N 1
ATOM 581 C CA . ALA A 1 75 ? -6.911 6.045 12.046 1.00 94.75 75 ALA A CA 1
ATOM 582 C C . ALA A 1 75 ? -5.530 5.895 11.382 1.00 94.75 75 ALA A C 1
ATOM 584 O O . ALA A 1 75 ? -5.413 5.715 10.164 1.00 94.75 75 ALA A O 1
ATOM 585 N N . SER A 1 76 ? -4.474 5.880 12.196 1.00 95.19 76 SER A N 1
ATOM 586 C CA . SER A 1 76 ? -3.104 5.639 11.740 1.00 95.19 76 SER A CA 1
ATOM 587 C C . SER A 1 76 ? -2.907 4.210 11.219 1.00 95.19 76 SER A C 1
ATOM 589 O O . SER A 1 76 ? -2.155 3.995 10.268 1.00 95.19 76 SER A O 1
ATOM 591 N N . GLN A 1 77 ? -3.572 3.212 11.810 1.00 95.75 77 GLN A N 1
ATOM 592 C CA . GLN A 1 77 ? -3.570 1.831 11.307 1.00 95.75 77 GLN A CA 1
ATOM 593 C C . GLN A 1 77 ? -4.323 1.706 9.978 1.00 95.75 77 GLN A C 1
ATOM 595 O O . GLN A 1 77 ? -3.805 1.088 9.053 1.00 95.75 77 GLN A O 1
ATOM 600 N N . VAL A 1 78 ? -5.486 2.349 9.845 1.00 97.06 78 VAL A N 1
ATOM 601 C CA . VAL A 1 78 ? -6.267 2.392 8.595 1.00 97.06 78 VAL A CA 1
ATOM 602 C C . VAL A 1 78 ? -5.467 3.040 7.464 1.00 97.06 78 VAL A C 1
ATOM 604 O O . VAL A 1 78 ? -5.442 2.525 6.348 1.00 97.06 78 VAL A O 1
ATOM 607 N N . THR A 1 79 ? -4.762 4.135 7.752 1.00 96.69 79 THR A N 1
ATOM 608 C CA . THR A 1 79 ? -3.910 4.818 6.766 1.00 96.69 79 THR A CA 1
ATOM 609 C C . THR A 1 79 ? -2.758 3.926 6.305 1.00 96.69 79 THR A C 1
ATOM 611 O O . THR A 1 79 ? -2.502 3.824 5.106 1.00 96.69 79 THR A O 1
ATOM 614 N N . ARG A 1 80 ? -2.092 3.237 7.243 1.00 97.00 80 ARG A N 1
ATOM 615 C CA . ARG A 1 80 ? -1.030 2.271 6.923 1.00 97.00 80 ARG A CA 1
ATOM 616 C C . ARG A 1 80 ? -1.555 1.106 6.089 1.00 97.00 80 ARG A C 1
ATOM 618 O O . ARG A 1 80 ? -0.979 0.815 5.047 1.00 97.00 80 ARG A O 1
ATOM 625 N N . ALA A 1 81 ? -2.678 0.514 6.494 1.00 96.94 81 ALA A N 1
ATOM 626 C CA . ALA A 1 81 ? -3.322 -0.567 5.756 1.00 96.94 81 ALA A CA 1
ATOM 627 C C . ALA A 1 81 ? -3.650 -0.154 4.315 1.00 96.94 81 ALA A C 1
ATOM 629 O O . ALA A 1 81 ? -3.371 -0.897 3.381 1.00 96.94 81 ALA A O 1
ATOM 630 N N . TYR A 1 82 ? -4.175 1.058 4.119 1.00 97.81 82 TYR A N 1
ATOM 631 C CA . TYR A 1 82 ? -4.477 1.567 2.783 1.00 97.81 82 TYR A CA 1
ATOM 632 C C . TYR A 1 82 ? -3.215 1.759 1.936 1.00 97.81 82 TYR A C 1
ATOM 634 O O . TYR A 1 82 ? -3.226 1.417 0.758 1.00 97.81 82 TYR A O 1
ATOM 642 N N . GLY A 1 83 ? -2.126 2.264 2.525 1.00 96.50 83 GLY A N 1
ATOM 643 C CA . GLY A 1 83 ? -0.832 2.381 1.848 1.00 96.50 83 GLY A CA 1
ATOM 644 C C . GLY A 1 83 ? -0.332 1.034 1.324 1.00 96.50 83 GLY A C 1
ATOM 645 O O . GLY A 1 83 ? -0.124 0.899 0.117 1.00 96.50 83 GLY A O 1
ATOM 646 N N . VAL A 1 84 ? -0.261 0.038 2.214 1.00 96.19 84 VAL A N 1
ATOM 647 C CA . VAL A 1 84 ? 0.226 -1.315 1.899 1.00 96.19 84 VAL A CA 1
ATOM 648 C C . VAL A 1 84 ? -0.649 -1.992 0.849 1.00 96.19 84 VAL A C 1
ATOM 650 O O . VAL A 1 84 ? -0.153 -2.480 -0.162 1.00 96.19 84 VAL A O 1
ATOM 653 N N . LEU A 1 85 ? -1.972 -1.997 1.042 1.00 96.12 85 LEU A N 1
ATOM 654 C CA . LEU A 1 85 ? -2.878 -2.696 0.130 1.00 96.12 85 LEU A CA 1
ATOM 655 C C . LEU A 1 85 ? -3.034 -1.996 -1.223 1.00 96.12 85 LEU A C 1
ATOM 657 O O . LEU A 1 85 ? -3.447 -2.640 -2.184 1.00 96.12 85 LEU A O 1
ATOM 661 N N . LYS A 1 86 ? -2.722 -0.701 -1.333 1.00 95.56 86 LYS A N 1
ATOM 662 C CA . LYS A 1 86 ? -2.794 0.027 -2.606 1.00 95.56 86 LYS A CA 1
ATOM 663 C C . LYS A 1 86 ? -1.637 -0.330 -3.541 1.00 95.56 86 LYS A C 1
ATOM 665 O O . LYS A 1 86 ? -1.836 -0.341 -4.754 1.00 95.56 86 LYS A O 1
ATOM 670 N N . GLN A 1 87 ? -0.447 -0.595 -3.003 1.00 93.62 87 GLN A N 1
ATOM 671 C CA . GLN A 1 87 ? 0.736 -0.914 -3.802 1.00 93.62 87 GLN A CA 1
ATOM 672 C C . GLN A 1 87 ? 0.796 -2.423 -4.080 1.00 93.62 87 GLN A C 1
ATOM 674 O O . GLN A 1 87 ? 0.897 -3.194 -3.129 1.00 93.62 87 GLN A O 1
ATOM 679 N N . PRO A 1 88 ? 0.778 -2.886 -5.347 1.00 92.56 88 PRO A N 1
ATOM 680 C CA . PRO A 1 88 ? 0.775 -4.319 -5.658 1.00 92.56 88 PRO A CA 1
ATOM 681 C C . PRO A 1 88 ? 1.946 -5.087 -5.033 1.00 92.56 88 PRO A C 1
ATOM 683 O O . PRO A 1 88 ? 1.752 -6.184 -4.517 1.00 92.56 88 PRO A O 1
ATOM 686 N N . GLN A 1 89 ? 3.145 -4.494 -5.030 1.00 90.31 89 GLN A N 1
ATOM 687 C CA . GLN A 1 89 ? 4.342 -5.103 -4.447 1.00 90.31 89 GLN A CA 1
ATOM 688 C C . GLN A 1 89 ? 4.261 -5.220 -2.918 1.00 90.31 89 GLN A C 1
ATOM 690 O O . GLN A 1 89 ? 4.581 -6.265 -2.366 1.00 90.31 89 GLN A O 1
ATOM 695 N N . GLU A 1 90 ? 3.831 -4.172 -2.212 1.00 93.06 90 GLU A N 1
ATOM 696 C CA . GLU A 1 90 ? 3.696 -4.238 -0.748 1.00 93.06 90 GLU A CA 1
ATOM 697 C C . GLU A 1 90 ? 2.561 -5.190 -0.354 1.00 93.06 90 GLU A C 1
ATOM 699 O O . GLU A 1 90 ? 2.698 -5.982 0.577 1.00 93.06 90 GLU A O 1
ATOM 704 N N . ARG A 1 91 ? 1.462 -5.175 -1.117 1.00 94.69 91 ARG A N 1
ATOM 705 C CA . ARG A 1 91 ? 0.329 -6.080 -0.939 1.00 94.69 91 ARG A CA 1
ATOM 706 C C . ARG A 1 91 ? 0.722 -7.545 -1.111 1.00 94.69 91 ARG A C 1
ATOM 708 O O . ARG A 1 91 ? 0.252 -8.370 -0.331 1.00 94.69 91 ARG A O 1
ATOM 715 N N . SER A 1 92 ? 1.543 -7.888 -2.108 1.00 92.25 92 SER A N 1
ATOM 716 C CA . SER A 1 92 ? 1.984 -9.276 -2.306 1.00 92.25 92 SER A CA 1
ATOM 717 C C . SER A 1 92 ? 2.867 -9.757 -1.162 1.00 92.25 92 SER A C 1
ATOM 719 O O . SER A 1 92 ? 2.621 -10.842 -0.642 1.00 92.25 92 SER A O 1
ATOM 721 N N . VAL A 1 93 ? 3.833 -8.941 -0.729 1.00 92.06 93 VAL A N 1
ATOM 722 C CA . VAL A 1 93 ? 4.693 -9.251 0.424 1.00 92.06 93 VAL A CA 1
ATOM 723 C C . VAL A 1 93 ? 3.845 -9.451 1.679 1.00 92.06 93 VAL A C 1
ATOM 725 O O . VAL A 1 93 ? 3.932 -10.497 2.312 1.00 92.06 93 VAL A O 1
ATOM 728 N N . HIS A 1 94 ? 2.932 -8.520 1.967 1.00 94.69 94 HIS A N 1
ATOM 729 C CA . HIS A 1 94 ? 2.048 -8.604 3.131 1.00 94.69 94 HIS A CA 1
ATOM 730 C C . HIS A 1 94 ? 1.134 -9.839 3.102 1.00 94.69 94 HIS A C 1
ATOM 732 O O . HIS A 1 94 ? 0.927 -10.506 4.116 1.00 94.69 94 HIS A O 1
ATOM 738 N N . LEU A 1 95 ? 0.581 -10.180 1.935 1.00 94.12 95 LEU A N 1
ATOM 739 C CA . LEU A 1 95 ? -0.239 -11.381 1.779 1.00 94.12 95 LEU A CA 1
ATOM 740 C C . LEU A 1 95 ? 0.583 -12.655 2.026 1.00 94.12 95 LEU A C 1
ATOM 742 O O . LEU A 1 95 ? 0.091 -13.577 2.673 1.00 94.12 95 LEU A O 1
ATOM 746 N N . LEU A 1 96 ? 1.827 -12.705 1.547 1.00 92.69 96 LEU A N 1
ATOM 747 C CA . LEU A 1 96 ? 2.738 -13.826 1.775 1.00 92.69 96 LEU A CA 1
ATOM 748 C C . LEU A 1 96 ? 3.142 -13.954 3.251 1.00 92.69 96 LEU A C 1
ATOM 750 O O . LEU A 1 96 ? 3.132 -15.068 3.783 1.00 92.69 96 LEU A O 1
ATOM 754 N N . ASP A 1 97 ? 3.389 -12.834 3.932 1.00 92.12 97 ASP A N 1
ATOM 755 C CA . ASP A 1 97 ? 3.643 -12.792 5.376 1.00 92.12 97 ASP A CA 1
ATOM 756 C C . ASP A 1 97 ? 2.459 -13.384 6.159 1.00 92.12 97 ASP A C 1
ATOM 758 O O . ASP A 1 97 ? 2.639 -14.263 7.006 1.00 92.12 97 ASP A O 1
ATOM 762 N N . LEU A 1 98 ? 1.225 -12.982 5.823 1.00 93.38 98 LEU A N 1
ATOM 763 C CA . LEU A 1 98 ? 0.002 -13.520 6.435 1.00 93.38 98 LEU A CA 1
ATOM 764 C C . LEU A 1 98 ? -0.212 -15.017 6.162 1.00 93.38 98 LEU A C 1
ATOM 766 O O . LEU A 1 98 ? -0.838 -15.704 6.972 1.00 93.38 98 LEU A O 1
ATOM 770 N N . LEU A 1 99 ? 0.283 -15.527 5.032 1.00 91.75 99 LEU A N 1
ATOM 771 C CA . LEU A 1 99 ? 0.231 -16.947 4.674 1.00 91.75 99 LEU A CA 1
ATOM 772 C C . LEU A 1 99 ? 1.364 -17.770 5.315 1.00 91.75 99 LEU A C 1
ATOM 774 O O . LEU A 1 99 ? 1.392 -18.988 5.146 1.00 91.75 99 LEU A O 1
ATOM 778 N N . GLY A 1 100 ? 2.274 -17.140 6.068 1.00 90.25 100 GLY A N 1
ATOM 779 C CA . GLY A 1 100 ? 3.407 -17.810 6.711 1.00 90.25 100 GLY A CA 1
ATOM 780 C C . GLY A 1 100 ? 4.579 -18.093 5.766 1.00 90.25 100 GLY A C 1
ATOM 781 O O . GLY A 1 100 ? 5.432 -18.924 6.079 1.00 90.25 100 GLY A O 1
ATOM 782 N N . HIS A 1 101 ? 4.629 -17.405 4.625 1.00 87.62 101 HIS A N 1
ATOM 783 C CA . HIS A 1 101 ? 5.698 -17.493 3.632 1.00 87.62 101 HIS A CA 1
ATOM 784 C C . HIS A 1 101 ? 6.400 -16.138 3.467 1.00 87.62 101 HIS A C 1
ATOM 786 O O . HIS A 1 101 ? 6.379 -15.588 2.366 1.00 87.62 101 HIS A O 1
ATOM 792 N N . PRO A 1 102 ? 7.001 -15.576 4.533 1.00 83.56 102 PRO A N 1
ATOM 793 C CA . PRO A 1 102 ? 7.572 -14.243 4.460 1.00 83.56 102 PRO A CA 1
ATOM 794 C C . PRO A 1 102 ? 8.661 -14.167 3.394 1.00 83.56 102 PRO A C 1
ATOM 796 O O . PRO A 1 102 ? 9.513 -15.055 3.283 1.00 83.56 102 PRO A O 1
ATOM 799 N N . MET A 1 103 ? 8.623 -13.104 2.593 1.00 78.94 103 MET A N 1
ATOM 800 C CA . MET A 1 103 ? 9.664 -12.861 1.602 1.00 78.94 103 MET A CA 1
ATOM 801 C C . MET A 1 103 ? 10.872 -12.233 2.292 1.00 78.94 103 MET A C 1
ATOM 803 O O . MET A 1 103 ? 10.813 -11.101 2.762 1.00 78.94 103 MET A O 1
ATOM 807 N N . GLU A 1 104 ? 11.994 -12.947 2.331 1.00 72.12 104 GLU A N 1
ATOM 808 C CA . GLU A 1 104 ? 13.256 -12.345 2.749 1.00 72.12 104 GLU A CA 1
ATOM 809 C C . GLU A 1 104 ? 13.775 -11.397 1.652 1.00 72.12 104 GLU A C 1
ATOM 811 O O . GLU A 1 104 ? 14.012 -11.819 0.517 1.00 72.12 104 GLU A O 1
ATOM 816 N N . GLU A 1 105 ? 14.048 -10.133 2.003 1.00 61.66 105 GLU A N 1
ATOM 817 C CA . GLU A 1 105 ? 14.742 -9.153 1.138 1.00 61.66 105 GLU A CA 1
ATOM 818 C C . GLU A 1 105 ? 16.113 -9.662 0.637 1.00 61.66 105 GLU A C 1
ATOM 820 O O . GLU A 1 105 ? 16.688 -9.139 -0.318 1.00 61.66 105 GLU A O 1
ATOM 825 N N . THR A 1 106 ? 16.655 -10.704 1.271 1.00 52.09 106 THR A N 1
ATOM 826 C CA . THR A 1 106 ? 18.007 -11.232 1.077 1.00 52.09 106 THR A CA 1
ATOM 827 C C . THR A 1 106 ? 18.177 -12.289 -0.003 1.00 52.09 106 THR A C 1
ATOM 829 O O . THR A 1 106 ? 19.276 -12.841 -0.103 1.00 52.09 106 THR A O 1
ATOM 832 N N . SER A 1 107 ? 17.193 -12.544 -0.866 1.00 51.50 107 SER A N 1
ATOM 833 C CA . SER A 1 107 ? 17.426 -13.404 -2.037 1.00 51.50 107 SER A CA 1
ATOM 834 C C . SER A 1 107 ? 18.250 -12.680 -3.109 1.00 51.50 107 SER A C 1
ATOM 836 O O . SER A 1 107 ? 17.781 -12.280 -4.172 1.00 51.50 107 SER A O 1
ATOM 838 N N . LYS A 1 108 ? 19.527 -12.496 -2.778 1.00 50.72 108 LYS A N 1
ATOM 839 C CA . LYS A 1 108 ? 20.612 -11.971 -3.592 1.00 50.72 108 LYS A CA 1
ATOM 840 C C . LYS A 1 108 ? 20.784 -12.850 -4.823 1.00 50.72 108 LYS A C 1
ATOM 842 O O . LYS A 1 108 ? 21.472 -13.853 -4.736 1.00 50.72 108 LYS A O 1
ATOM 847 N N . GLY A 1 109 ? 20.190 -12.472 -5.952 1.00 52.06 109 GLY A N 1
ATOM 848 C CA . GLY A 1 109 ? 20.540 -12.967 -7.292 1.00 52.06 109 GLY A CA 1
ATOM 849 C C . GLY A 1 109 ? 20.250 -14.444 -7.600 1.00 52.06 109 GLY A C 1
ATOM 850 O O . GLY A 1 109 ? 19.927 -14.743 -8.740 1.00 52.06 109 GLY A O 1
ATOM 851 N N . ASP A 1 110 ? 20.276 -15.350 -6.623 1.00 56.06 110 ASP A N 1
ATOM 852 C CA . ASP A 1 110 ? 20.131 -16.796 -6.825 1.00 56.06 110 ASP A CA 1
ATOM 853 C C . ASP A 1 110 ? 18.699 -17.193 -7.228 1.00 56.06 110 ASP A C 1
ATOM 855 O O . ASP A 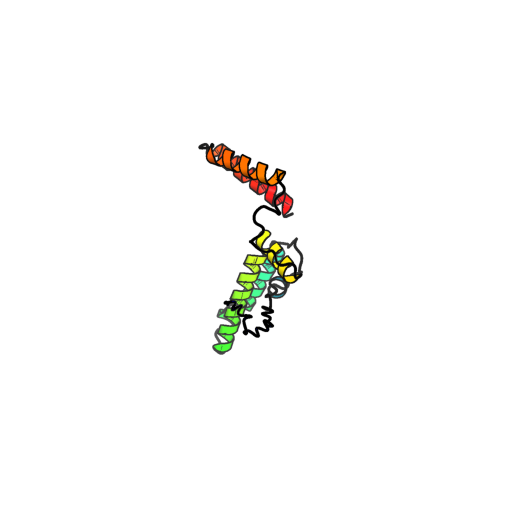1 110 ? 18.504 -18.188 -7.923 1.00 56.06 110 ASP A O 1
ATOM 859 N N . LEU A 1 111 ? 17.694 -16.390 -6.848 1.00 59.16 111 LEU A N 1
ATOM 860 C CA . LEU A 1 111 ? 16.312 -16.527 -7.337 1.00 59.16 111 LEU A CA 1
ATOM 861 C C . LEU A 1 111 ? 16.117 -15.956 -8.750 1.00 59.16 111 LEU A C 1
ATOM 863 O O . LEU A 1 111 ? 15.134 -16.278 -9.419 1.00 59.16 111 LEU A O 1
ATOM 867 N N . VAL A 1 112 ? 17.021 -15.089 -9.208 1.00 67.38 112 VAL A N 1
ATOM 868 C CA . VAL A 1 112 ? 16.901 -14.390 -10.487 1.00 67.38 112 VAL A CA 1
ATOM 869 C C . VAL A 1 112 ? 17.574 -15.251 -11.550 1.00 67.38 112 VAL A C 1
ATOM 871 O O . VAL A 1 112 ? 18.794 -15.283 -11.675 1.00 67.38 112 VAL A O 1
ATOM 874 N N . GLY A 1 113 ? 16.767 -15.989 -12.316 1.00 79.44 113 GLY A N 1
ATOM 875 C CA . GLY A 1 113 ? 17.272 -16.843 -13.391 1.00 79.44 113 GLY A CA 1
ATOM 876 C C . GLY A 1 113 ? 18.215 -16.085 -14.335 1.00 79.44 113 GLY A C 1
ATOM 877 O O . GLY A 1 113 ? 17.972 -14.923 -14.656 1.00 79.44 113 GLY A O 1
ATOM 878 N N . ASN A 1 114 ? 19.272 -16.755 -14.810 1.00 84.19 114 ASN A N 1
ATOM 879 C CA . ASN A 1 114 ? 20.356 -16.144 -15.599 1.00 84.19 114 ASN A CA 1
ATOM 880 C C . ASN A 1 114 ? 19.849 -15.282 -16.775 1.00 84.19 114 ASN A C 1
ATOM 882 O O . ASN A 1 114 ? 20.356 -14.195 -17.023 1.00 84.19 114 ASN A O 1
ATOM 886 N N . MET A 1 115 ? 18.789 -15.729 -17.455 1.00 87.19 115 MET A N 1
ATOM 887 C CA . MET A 1 115 ? 18.157 -14.969 -18.541 1.00 87.19 115 MET A CA 1
ATOM 888 C C . MET A 1 115 ? 17.609 -13.611 -18.086 1.00 87.19 115 MET A C 1
ATOM 890 O O . MET A 1 115 ? 17.825 -12.612 -18.763 1.00 87.19 115 MET A O 1
ATOM 894 N N . PHE A 1 116 ? 16.936 -13.563 -16.935 1.00 86.81 116 PHE A N 1
ATOM 895 C CA . PHE A 1 116 ? 16.380 -12.324 -16.394 1.00 86.81 116 PHE A CA 1
ATOM 896 C C . PHE A 1 116 ? 17.484 -11.400 -15.868 1.00 86.81 116 PHE A C 1
ATOM 898 O O . PHE A 1 116 ? 17.412 -10.186 -16.036 1.00 86.81 116 PHE A O 1
ATOM 905 N N . LEU A 1 117 ? 18.554 -11.965 -15.296 1.00 88.50 117 LEU A N 1
ATOM 906 C CA . LEU A 1 117 ? 19.714 -11.175 -14.885 1.00 88.50 117 LEU A CA 1
ATOM 907 C C . LEU A 1 117 ? 20.393 -10.493 -16.080 1.00 88.50 117 LEU A C 1
ATOM 909 O O . LEU A 1 117 ? 20.680 -9.300 -16.008 1.00 88.50 117 LEU A O 1
ATOM 913 N N . MET A 1 118 ? 20.621 -11.230 -17.173 1.00 89.88 118 MET A N 1
ATOM 914 C CA . MET A 1 118 ? 21.188 -10.671 -18.406 1.00 89.88 118 MET A CA 1
ATOM 915 C C . MET A 1 118 ? 20.314 -9.544 -18.963 1.00 89.88 118 MET A C 1
ATOM 917 O O . MET A 1 118 ? 20.834 -8.489 -19.309 1.00 89.88 118 MET A O 1
ATOM 921 N N . GLU A 1 119 ? 18.993 -9.724 -18.962 1.00 90.50 119 GLU A N 1
ATOM 922 C CA . GLU A 1 119 ? 18.047 -8.694 -19.393 1.00 90.50 119 GLU A CA 1
ATOM 923 C C . GLU A 1 119 ? 18.126 -7.417 -18.534 1.00 90.50 119 GLU A C 1
ATOM 925 O O . GLU A 1 119 ? 18.137 -6.308 -19.067 1.00 90.50 119 GLU A O 1
ATOM 930 N N . ILE A 1 120 ? 18.241 -7.549 -17.205 1.00 90.31 120 ILE A N 1
ATOM 931 C CA . ILE A 1 120 ? 18.435 -6.399 -16.305 1.00 90.31 120 ILE A CA 1
ATOM 932 C C . ILE A 1 120 ? 19.752 -5.679 -16.611 1.00 90.31 120 ILE A C 1
ATOM 934 O O . ILE A 1 120 ? 19.800 -4.448 -16.577 1.00 90.31 120 ILE A O 1
ATOM 938 N N . MET A 1 121 ? 20.828 -6.429 -16.861 1.00 91.06 121 MET A N 1
ATOM 939 C CA . MET A 1 121 ? 22.139 -5.855 -17.174 1.00 91.06 121 MET A CA 1
ATOM 940 C C . MET A 1 121 ? 22.115 -5.084 -18.497 1.00 91.06 121 MET A C 1
ATOM 942 O O . MET A 1 121 ? 22.589 -3.952 -18.537 1.00 91.06 121 MET A O 1
ATOM 946 N N . GLU A 1 122 ? 21.510 -5.652 -19.541 1.00 92.00 122 GLU 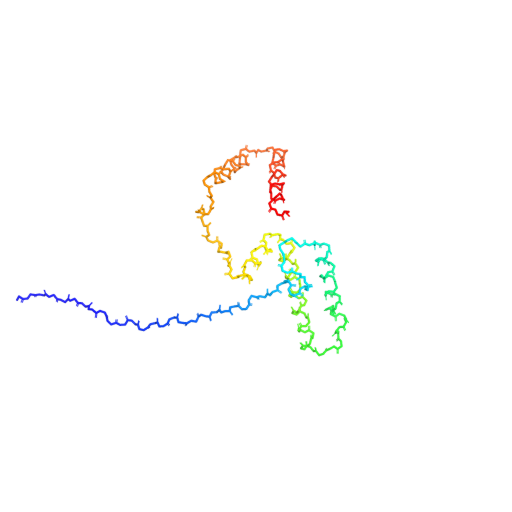A N 1
ATOM 947 C CA . GLU A 1 122 ? 21.367 -5.001 -20.847 1.00 92.00 122 GLU A CA 1
ATOM 948 C C . GLU A 1 122 ? 20.524 -3.722 -20.750 1.00 92.00 122 GLU A C 1
ATOM 950 O O . GLU A 1 122 ? 20.915 -2.673 -21.261 1.00 92.00 122 GLU A O 1
ATOM 955 N N . LEU A 1 123 ? 19.406 -3.762 -20.016 1.00 92.19 123 LEU A N 1
ATOM 956 C CA . LEU A 1 123 ? 18.568 -2.580 -19.810 1.00 92.19 123 LEU A CA 1
ATOM 957 C C . LEU A 1 123 ? 19.314 -1.470 -19.050 1.00 92.19 123 LEU A C 1
ATOM 959 O O . LEU A 1 123 ? 19.161 -0.292 -19.373 1.00 92.19 123 LEU A O 1
ATOM 963 N N . ARG A 1 124 ? 20.143 -1.823 -18.058 1.00 92.94 124 ARG A N 1
ATOM 964 C CA . ARG A 1 124 ? 20.993 -0.851 -17.346 1.00 92.94 124 ARG A CA 1
ATOM 965 C C . ARG A 1 124 ? 21.992 -0.182 -18.286 1.00 92.94 124 ARG A C 1
ATOM 967 O O . ARG A 1 124 ? 22.116 1.037 -18.242 1.00 92.94 124 ARG A O 1
ATOM 974 N N . GLU A 1 125 ? 22.645 -0.946 -19.156 1.00 93.50 125 GLU A N 1
ATOM 975 C CA . GLU A 1 125 ? 23.582 -0.402 -20.146 1.00 93.50 125 GLU A CA 1
ATOM 976 C C . GLU A 1 125 ? 22.884 0.545 -21.140 1.00 93.50 125 GLU A C 1
ATOM 978 O O . GLU A 1 125 ? 23.404 1.619 -21.453 1.00 93.50 125 GLU A O 1
ATOM 983 N N . GLN A 1 126 ? 21.669 0.210 -21.588 1.00 91.94 126 GLN A N 1
ATOM 984 C CA . GLN A 1 126 ? 20.862 1.094 -22.442 1.00 91.94 126 GLN A CA 1
ATOM 985 C C . GLN A 1 126 ? 20.516 2.417 -21.742 1.00 91.94 126 GLN A C 1
ATOM 987 O O . GLN A 1 126 ? 20.611 3.482 -22.352 1.00 91.94 126 GLN A O 1
ATOM 992 N N . ILE A 1 127 ? 20.167 2.369 -20.452 1.00 93.12 127 ILE A N 1
ATOM 993 C CA . ILE A 1 127 ? 19.884 3.570 -19.651 1.00 93.12 127 ILE A CA 1
ATOM 994 C C . ILE A 1 127 ? 21.148 4.423 -19.477 1.00 93.12 127 ILE A C 1
ATOM 996 O O . ILE A 1 127 ? 21.085 5.640 -19.629 1.00 93.12 127 ILE A O 1
ATOM 1000 N N . GLU A 1 128 ? 22.295 3.809 -19.181 1.00 92.94 128 GLU A N 1
ATOM 1001 C CA . GLU A 1 128 ? 23.564 4.519 -18.957 1.00 92.94 128 GLU A CA 1
ATOM 1002 C C . GLU A 1 128 ? 24.139 5.144 -20.238 1.00 92.94 128 GLU A C 1
ATOM 1004 O O . GLU A 1 128 ? 24.765 6.205 -20.187 1.00 92.94 128 GLU A O 1
ATOM 1009 N N . SER A 1 129 ? 23.920 4.511 -21.392 1.00 91.06 129 SER A N 1
ATOM 1010 C CA . SER A 1 129 ? 24.402 4.993 -22.695 1.00 91.06 129 SER A CA 1
ATOM 1011 C C . SER A 1 129 ? 23.499 6.054 -23.335 1.00 91.06 129 SER A C 1
ATOM 1013 O O . SER A 1 129 ? 23.932 6.776 -24.239 1.00 91.06 129 SER A O 1
ATOM 1015 N N . THR A 1 130 ? 22.262 6.195 -22.858 1.00 90.12 130 THR A N 1
ATOM 1016 C CA . THR A 1 130 ? 21.272 7.114 -23.421 1.00 90.12 130 THR A CA 1
ATOM 1017 C C . THR A 1 130 ? 21.313 8.477 -22.730 1.00 90.12 130 THR A C 1
ATOM 1019 O O . THR A 1 130 ? 21.066 8.604 -21.536 1.00 90.12 130 THR A O 1
ATOM 1022 N N . SER A 1 131 ? 21.559 9.540 -23.500 1.00 90.06 131 SER A N 1
ATOM 1023 C CA . SER A 1 131 ? 21.348 10.938 -23.063 1.00 90.06 131 SER A CA 1
ATOM 1024 C C . SER A 1 131 ? 20.109 11.584 -23.697 1.00 90.06 131 SER A C 1
ATOM 1026 O O . SER A 1 131 ? 19.828 12.758 -23.456 1.00 90.06 131 SER A O 1
ATOM 1028 N N . ASP A 1 132 ? 19.380 10.834 -24.528 1.00 94.31 132 ASP A N 1
ATOM 1029 C CA . ASP A 1 132 ? 18.133 11.282 -25.137 1.00 94.31 132 ASP A CA 1
ATOM 1030 C C . ASP A 1 132 ? 16.950 11.069 -24.183 1.00 94.31 132 ASP A C 1
ATOM 1032 O O . ASP A 1 132 ? 16.664 9.954 -23.748 1.00 94.31 132 ASP A O 1
ATOM 1036 N N . ASN A 1 133 ? 16.229 12.151 -23.885 1.00 92.88 133 ASN A N 1
ATOM 1037 C CA . ASN A 1 133 ? 15.050 12.092 -23.024 1.00 92.88 133 ASN A CA 1
ATOM 1038 C C . ASN A 1 133 ? 13.900 11.307 -23.673 1.00 92.88 133 ASN A C 1
ATOM 1040 O O . ASN A 1 133 ? 13.105 10.708 -22.952 1.00 92.88 133 ASN A O 1
ATOM 1044 N N . GLY A 1 134 ? 13.799 11.308 -25.009 1.00 94.19 134 GLY A N 1
ATOM 1045 C CA . GLY A 1 134 ? 12.770 10.554 -25.729 1.00 94.19 134 GLY A CA 1
ATOM 1046 C C . GLY A 1 134 ? 12.937 9.048 -25.538 1.00 94.19 134 GLY A C 1
ATOM 1047 O O . GLY A 1 134 ? 12.005 8.365 -25.117 1.00 94.19 134 GLY A O 1
ATOM 1048 N N . GLU A 1 135 ? 14.148 8.551 -25.773 1.00 92.31 135 GLU A N 1
ATOM 1049 C CA . GLU A 1 135 ? 14.499 7.149 -25.546 1.00 92.31 135 GLU A CA 1
ATOM 1050 C C . GLU A 1 135 ? 14.375 6.744 -24.068 1.00 92.31 135 GLU A C 1
ATOM 1052 O O . GLU A 1 135 ? 13.799 5.700 -23.760 1.00 92.31 135 GLU A O 1
ATOM 1057 N N . MET A 1 136 ? 14.822 7.594 -23.134 1.00 92.69 136 MET A N 1
ATOM 1058 C CA . MET A 1 136 ? 14.680 7.332 -21.694 1.00 92.69 136 MET A CA 1
ATOM 1059 C C . MET A 1 136 ? 13.211 7.188 -21.275 1.00 92.69 136 MET A C 1
ATOM 1061 O O . MET A 1 136 ? 12.868 6.305 -20.486 1.00 92.69 136 MET A O 1
ATOM 1065 N N . GLN A 1 137 ? 12.332 8.025 -21.830 1.00 94.19 137 GLN A N 1
ATOM 1066 C CA . GLN A 1 137 ? 10.898 7.933 -21.590 1.00 94.19 137 GLN A CA 1
ATOM 1067 C C . GLN A 1 137 ? 10.311 6.637 -22.168 1.00 94.19 137 GLN A C 1
ATOM 1069 O O . GLN A 1 137 ? 9.516 5.983 -21.494 1.00 94.19 137 GLN A O 1
ATOM 1074 N N . ARG A 1 138 ? 10.743 6.224 -23.369 1.00 94.56 138 ARG A N 1
ATOM 1075 C CA . ARG A 1 138 ? 10.308 4.962 -23.988 1.00 94.56 138 ARG A CA 1
ATOM 1076 C C . ARG A 1 138 ? 10.652 3.757 -23.110 1.00 94.56 138 ARG A C 1
ATOM 1078 O O . ARG A 1 138 ? 9.768 2.963 -22.803 1.00 94.56 138 ARG A O 1
ATOM 1085 N N . LEU A 1 139 ? 11.901 3.663 -22.644 1.00 93.38 139 LEU A N 1
ATOM 1086 C CA . LEU A 1 139 ? 12.359 2.576 -21.766 1.00 93.38 139 LEU A CA 1
ATOM 1087 C C . LEU A 1 139 ? 11.582 2.530 -20.442 1.00 93.38 139 LEU A C 1
ATOM 1089 O O . LEU A 1 139 ? 11.253 1.452 -19.941 1.00 93.38 139 LEU A O 1
ATOM 1093 N N . LEU A 1 140 ? 11.267 3.697 -19.871 1.00 93.38 140 LEU A N 1
ATOM 1094 C CA . LEU A 1 140 ? 10.459 3.791 -18.658 1.00 93.38 140 LEU A CA 1
ATOM 1095 C C . LEU A 1 140 ? 9.041 3.251 -18.880 1.00 93.38 140 LEU A C 1
ATOM 1097 O O . LEU A 1 140 ? 8.528 2.515 -18.035 1.00 93.38 140 LEU A O 1
ATOM 1101 N N . ASP A 1 141 ? 8.402 3.620 -19.986 1.00 95.12 141 ASP A N 1
ATOM 1102 C CA . ASP A 1 141 ? 7.028 3.212 -20.270 1.00 95.12 141 ASP A CA 1
ATOM 1103 C C . ASP A 1 141 ? 6.944 1.717 -20.625 1.00 95.12 141 ASP A C 1
ATOM 1105 O O . ASP A 1 141 ? 6.089 1.018 -20.081 1.00 95.12 141 ASP A O 1
ATOM 1109 N N . GLU A 1 142 ? 7.907 1.182 -21.384 1.00 94.00 142 GLU A N 1
ATOM 1110 C CA . GLU A 1 142 ? 8.044 -0.265 -21.620 1.00 94.00 142 GLU A CA 1
ATOM 1111 C C . GLU A 1 142 ? 8.190 -1.052 -20.303 1.00 94.00 142 GLU A C 1
ATOM 1113 O O . GLU A 1 142 ? 7.568 -2.103 -20.117 1.00 94.00 142 GLU A O 1
ATOM 1118 N N . ASN A 1 143 ? 8.983 -0.543 -19.353 1.00 93.12 143 ASN A N 1
ATOM 1119 C CA . ASN A 1 143 ? 9.151 -1.172 -18.042 1.00 93.12 143 ASN A CA 1
ATOM 1120 C C . ASN A 1 143 ? 7.841 -1.150 -17.232 1.00 93.12 143 ASN A C 1
ATOM 1122 O O . ASN A 1 143 ? 7.421 -2.185 -16.710 1.00 93.12 143 ASN A O 1
ATOM 1126 N N . LYS A 1 144 ? 7.131 -0.014 -17.202 1.00 92.31 144 LYS A N 1
ATOM 1127 C CA . LYS A 1 144 ? 5.815 0.082 -16.545 1.00 92.31 144 LYS A CA 1
ATOM 1128 C C . LYS A 1 144 ? 4.805 -0.900 -17.132 1.00 92.31 144 LYS A C 1
ATOM 1130 O O . LYS A 1 144 ? 4.089 -1.547 -16.375 1.00 92.31 144 LYS A O 1
ATOM 1135 N N . GLU A 1 145 ? 4.760 -1.047 -18.454 1.00 93.31 145 GLU A N 1
ATOM 1136 C CA . GLU A 1 145 ? 3.871 -2.007 -19.115 1.00 93.31 145 GLU A CA 1
ATOM 1137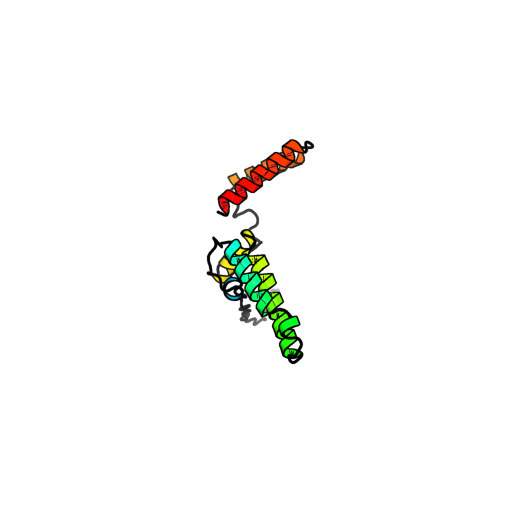 C C . GLU A 1 145 ? 4.211 -3.460 -18.770 1.00 93.31 145 GLU A C 1
ATOM 1139 O O . GLU A 1 145 ? 3.319 -4.302 -18.653 1.00 93.31 145 GLU A O 1
ATOM 1144 N N . ARG A 1 146 ? 5.500 -3.786 -18.619 1.00 91.69 146 ARG A N 1
ATOM 1145 C CA . ARG A 1 146 ? 5.928 -5.117 -18.166 1.00 91.69 146 ARG A CA 1
ATOM 1146 C C . ARG A 1 146 ? 5.504 -5.386 -16.728 1.00 91.69 146 ARG A C 1
ATOM 1148 O O . ARG A 1 146 ? 5.031 -6.482 -16.449 1.00 91.69 146 ARG A O 1
ATOM 1155 N N . ILE A 1 147 ? 5.654 -4.401 -15.841 1.00 89.38 147 ILE A N 1
ATOM 1156 C CA . ILE A 1 147 ? 5.206 -4.503 -14.446 1.00 89.38 147 ILE A CA 1
ATOM 1157 C C . ILE A 1 147 ? 3.686 -4.683 -14.390 1.00 89.38 147 ILE A C 1
ATOM 1159 O O . ILE A 1 147 ? 3.219 -5.591 -13.707 1.00 89.38 147 ILE A O 1
ATOM 1163 N N . ALA A 1 148 ? 2.923 -3.877 -15.136 1.00 87.69 148 ALA A N 1
ATOM 1164 C CA . ALA A 1 148 ? 1.462 -3.965 -15.181 1.00 87.69 148 ALA A CA 1
ATOM 1165 C C . ALA A 1 148 ? 0.989 -5.363 -15.610 1.00 87.69 148 AL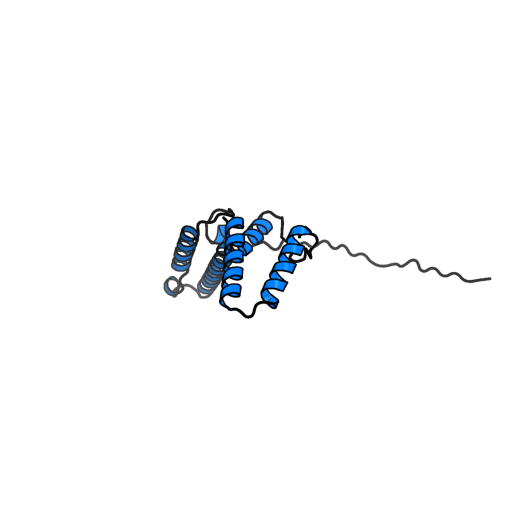A A C 1
ATOM 1167 O O . ALA A 1 148 ? 0.222 -5.994 -14.894 1.00 87.69 148 ALA A O 1
ATOM 1168 N N . ARG A 1 149 ? 1.568 -5.917 -16.685 1.00 88.75 149 ARG A N 1
ATOM 1169 C CA . ARG A 1 149 ? 1.262 -7.277 -17.168 1.00 88.75 149 ARG A CA 1
ATOM 1170 C C . ARG A 1 149 ? 1.498 -8.396 -16.148 1.00 88.75 149 ARG A C 1
ATOM 1172 O O . ARG A 1 149 ? 0.951 -9.478 -16.326 1.00 88.75 149 ARG A O 1
ATOM 1179 N N . LEU A 1 150 ? 2.358 -8.180 -15.153 1.00 84.81 150 LEU A N 1
ATOM 1180 C CA . LEU A 1 150 ? 2.645 -9.153 -14.094 1.00 84.81 150 LEU A CA 1
ATOM 1181 C C . LEU A 1 150 ? 1.781 -8.947 -12.842 1.00 84.81 150 LEU A C 1
ATOM 1183 O O . LEU A 1 150 ? 1.734 -9.843 -12.001 1.00 84.81 150 LEU A O 1
ATOM 1187 N N . CYS A 1 151 ? 1.171 -7.769 -12.687 1.00 78.12 151 CYS A N 1
ATOM 1188 C CA . CYS A 1 151 ? 0.401 -7.390 -11.501 1.00 78.12 151 CYS A CA 1
ATOM 1189 C C . CYS A 1 151 ? -1.123 -7.444 -11.702 1.00 78.12 151 CYS A C 1
ATOM 1191 O O . CYS A 1 151 ? -1.835 -7.368 -10.698 1.00 78.12 151 CYS A O 1
ATOM 1193 N N . ASP A 1 152 ? -1.592 -7.542 -12.950 1.00 64.12 152 ASP A N 1
ATOM 1194 C CA . ASP A 1 152 ? -2.996 -7.783 -13.328 1.00 64.12 152 ASP A CA 1
ATOM 1195 C C . ASP A 1 152 ? -3.402 -9.256 -13.126 1.00 64.12 152 ASP A C 1
ATOM 1197 O O . ASP A 1 152 ? -4.532 -9.496 -12.638 1.00 64.12 152 ASP A O 1
#

Organism: NCBI:txid210454

pLDDT: mean 82.26, std 19.97, range [31.89, 97.81]

Foldseek 3Di:
DDDDDDDDDDDDDDDPDDDPPPPQDPLCVLLVHDLDLDDDLVSLVVSLVVLCVVLPLVVCVVPDPVVNVVSVVSNVSSVVSSVQSVDSVSSVQSSCVVVVNHDDPPPPCPVQPPVNVVVVVVLVVQCVPDPDPVVVVVSVVVVVVVVVVVSD

Sequence (152 aa):
LGLLQLTARQSSSTATATSSSETIIDHFATLGVDRVFPVDLDELQSMYKSRMTELHPDKHTLKPPEEQDRLSDLASQVTRAYGVLKQPQERSVHLLDLLGHPMEETSKGDLVGNMFLMEIMELREQIESTSDNGEMQRLLDENKERIARLCD

Radius of gyration: 25.67 Å; chains: 1; bounding box: 76×53×55 Å

InterPro domains:
  IPR001623 DnaJ domain [PF00226] (26-92)
  IPR001623 DnaJ domain [PS50076] (26-100)
  IPR001623 DnaJ domain [SM00271] (25-90)
  IPR004640 Co-chaperone Hsc20 [PTHR14021] (17-150)
  IPR009073 Co-chaperone HscB, C-terminal oligomerisation domain [PF07743] (115-150)
  IPR036386 HscB, C-terminal domain superfamily [G3DSA:1.20.1280.20] (108-152)
  IPR036386 HscB, C-terminal domain superfamily [SSF47144] (113-149)
  IPR036869 Chaperone J-domain superfamily [G3DSA:1.10.287.110] (4-97)
  IPR036869 Chaperone J-domain superfamily [SSF46565] (25-96)

Secondary structure (DSSP, 8-state):
--------------------------HHHHHT--S-SS--HHHHHHHHHHHHHHH-GGGGTTS-HHHHHHHHHHHHHHHHHHHHHHSHHHHHHHHHHHTT----TT--STTS-HHHHHHHHHHHHHHHH---HHHHHHHHHHHHHHHHHHH-